Protein AF-A0A1V6SYE5-F1 (afdb_monomer)

Secondary structure (DSSP, 8-state):
-----SS-HHHHHHHHHHHHSSSS--HHHHHHHTT--HHHHHHHHHHHTS-SSS-----S---GGGSSS--

Organism: NCBI:txid303698

Foldseek 3Di:
DPPDPPADVVLLVVLLVQQVVDPHDPLVVSCVVSVHDSVSSCVVNVVVVDPPDDDDPPDDDPPPPPPPPDD

Structure (mmCIF, N/CA/C/O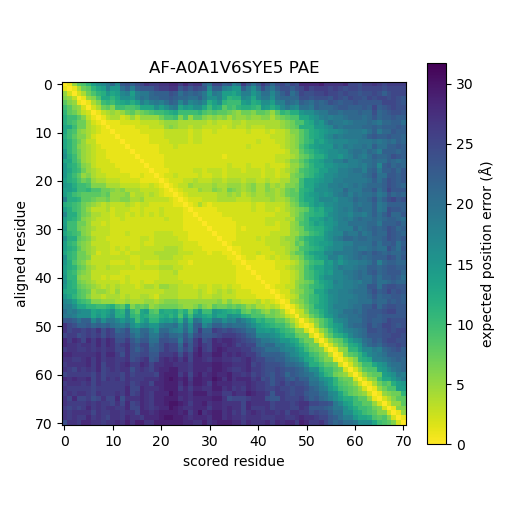 backbone):
data_AF-A0A1V6SYE5-F1
#
_entry.id   AF-A0A1V6SYE5-F1
#
loop_
_atom_site.group_PDB
_atom_site.id
_atom_site.type_symbol
_atom_site.label_atom_id
_atom_site.label_alt_id
_atom_site.label_comp_id
_atom_site.label_asym_id
_atom_site.label_entity_id
_atom_site.label_seq_id
_atom_site.pdbx_PDB_ins_code
_atom_site.Cartn_x
_atom_site.Cartn_y
_atom_site.Cartn_z
_atom_site.occupancy
_atom_site.B_iso_or_equiv
_atom_site.auth_seq_id
_atom_site.auth_comp_id
_atom_site.auth_asym_id
_atom_site.auth_atom_id
_atom_site.pdbx_PDB_model_num
ATOM 1 N N . MET A 1 1 ? -3.492 -6.696 -25.639 1.00 41.78 1 MET A N 1
ATOM 2 C CA . MET A 1 1 ? -3.680 -5.430 -24.897 1.00 41.78 1 MET A CA 1
ATOM 3 C C . MET A 1 1 ? -3.320 -5.674 -23.442 1.00 41.78 1 MET A C 1
ATOM 5 O O . MET A 1 1 ? -3.853 -6.635 -22.892 1.00 41.78 1 MET A O 1
ATOM 9 N N . PRO A 1 2 ? -2.412 -4.903 -22.819 1.00 49.22 2 PRO A N 1
ATOM 10 C CA . PRO A 1 2 ? -2.232 -5.010 -21.380 1.00 49.22 2 PRO A CA 1
ATOM 11 C C . PRO A 1 2 ? -3.506 -4.466 -20.728 1.00 49.22 2 PRO A C 1
ATOM 13 O O . PRO A 1 2 ? -3.929 -3.355 -21.037 1.00 49.22 2 PRO A O 1
ATOM 16 N N . LYS A 1 3 ? -4.156 -5.272 -19.884 1.00 53.56 3 LYS A N 1
ATOM 17 C CA . LYS A 1 3 ? -5.226 -4.784 -19.014 1.00 53.56 3 LYS A CA 1
ATOM 18 C C . LYS A 1 3 ? -4.591 -3.747 -18.097 1.00 53.56 3 LYS A C 1
ATOM 20 O O . LYS A 1 3 ? -3.806 -4.107 -17.221 1.00 53.56 3 LYS A O 1
ATOM 25 N N . THR A 1 4 ? -4.867 -2.473 -18.349 1.00 58.19 4 THR A N 1
ATOM 26 C CA . THR A 1 4 ? -4.624 -1.432 -17.359 1.00 58.19 4 THR A CA 1
ATOM 27 C C . THR A 1 4 ? -5.399 -1.831 -16.108 1.00 58.19 4 THR A C 1
ATOM 29 O O . THR A 1 4 ? -6.579 -2.164 -16.229 1.00 58.19 4 THR A O 1
ATOM 32 N N . PRO A 1 5 ? -4.754 -1.911 -14.936 1.00 59.69 5 PRO A N 1
ATOM 33 C CA . PRO A 1 5 ? -5.502 -2.109 -13.708 1.00 59.69 5 PRO A CA 1
ATOM 34 C C . PRO A 1 5 ? -6.541 -0.988 -13.563 1.00 59.69 5 PRO A C 1
ATOM 36 O O . PRO A 1 5 ? -6.223 0.163 -13.846 1.00 59.69 5 PRO A O 1
ATOM 39 N N . ASP A 1 6 ? -7.753 -1.318 -13.112 1.00 69.62 6 ASP A N 1
ATOM 40 C CA . ASP A 1 6 ? -8.870 -0.372 -12.902 1.00 69.62 6 ASP A CA 1
ATOM 41 C C . ASP A 1 6 ? -8.629 0.643 -11.762 1.00 69.62 6 ASP A C 1
ATOM 43 O O . ASP A 1 6 ? -9.563 1.243 -11.239 1.00 69.62 6 ASP A O 1
ATOM 47 N N . PHE A 1 7 ? -7.384 0.815 -11.325 1.00 71.62 7 PHE A N 1
ATOM 48 C CA . PHE A 1 7 ? -7.013 1.685 -10.219 1.00 71.62 7 PHE A CA 1
ATOM 49 C C . PHE A 1 7 ? -5.815 2.545 -10.601 1.00 71.62 7 PHE A C 1
ATOM 51 O O . PHE A 1 7 ? -4.899 2.098 -11.300 1.00 71.62 7 PHE A O 1
ATOM 58 N N . ASP A 1 8 ? -5.829 3.782 -10.115 1.00 82.56 8 ASP A N 1
ATOM 59 C CA . ASP A 1 8 ? -4.765 4.740 -10.358 1.00 82.56 8 ASP A CA 1
ATOM 60 C C . ASP A 1 8 ? -3.534 4.374 -9.517 1.00 82.56 8 ASP A C 1
ATOM 62 O O . ASP A 1 8 ? -3.597 4.156 -8.304 1.00 82.56 8 ASP A O 1
ATOM 66 N N . GLU A 1 9 ? -2.377 4.300 -10.169 1.00 81.00 9 GLU A N 1
ATOM 67 C CA . GLU A 1 9 ? -1.111 4.065 -9.484 1.00 81.00 9 GLU A CA 1
ATOM 68 C C . GLU A 1 9 ? -0.747 5.247 -8.566 1.00 81.00 9 GLU A C 1
ATOM 70 O O . GLU A 1 9 ? -0.080 5.046 -7.550 1.00 81.00 9 GLU A O 1
ATOM 75 N N . ASN A 1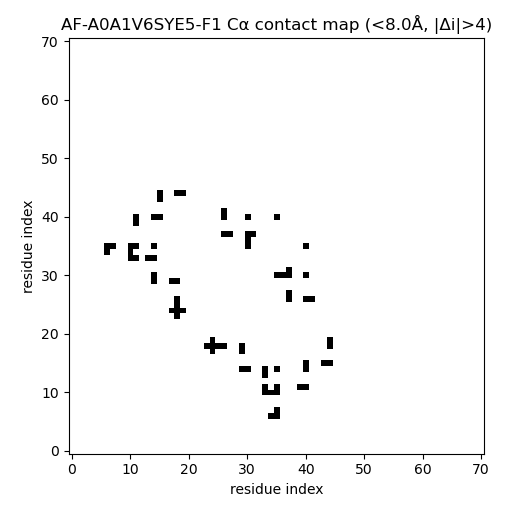 10 ? -1.232 6.459 -8.862 1.00 84.44 10 ASN A N 1
ATOM 76 C CA . ASN A 1 10 ? -1.076 7.621 -7.987 1.00 84.44 10 ASN A CA 1
ATOM 77 C C . ASN A 1 10 ? -1.769 7.416 -6.634 1.00 84.44 10 ASN A C 1
ATOM 79 O O . ASN A 1 10 ? -1.208 7.774 -5.596 1.00 84.44 10 ASN A O 1
ATOM 83 N N . ASP A 1 11 ? -2.946 6.791 -6.624 1.00 86.81 11 ASP A N 1
ATOM 84 C CA . ASP A 1 11 ? -3.677 6.502 -5.389 1.00 86.81 11 ASP A CA 1
ATOM 8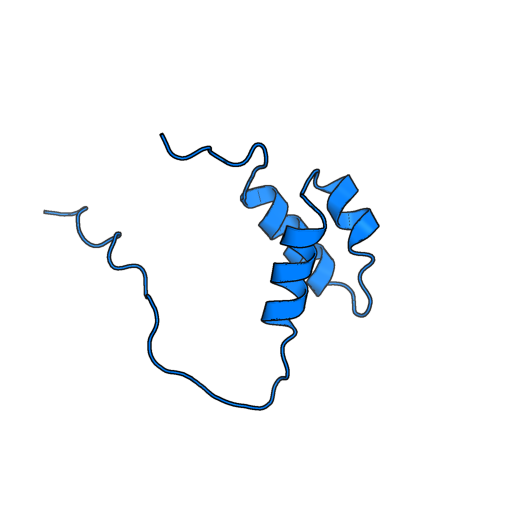5 C C . ASP A 1 11 ? -2.966 5.426 -4.566 1.00 86.81 11 ASP A C 1
ATOM 87 O O . ASP A 1 11 ? -2.897 5.510 -3.339 1.00 86.81 11 ASP A O 1
ATOM 91 N N . VAL A 1 12 ? -2.327 4.462 -5.238 1.00 85.56 12 VAL A N 1
ATOM 92 C CA . VAL A 1 12 ? -1.475 3.465 -4.572 1.00 85.56 12 VAL A CA 1
ATOM 93 C C . VAL A 1 12 ? -0.290 4.140 -3.879 1.00 85.56 12 VAL A C 1
ATOM 95 O O . VAL A 1 12 ? 0.046 3.764 -2.755 1.00 85.56 12 VAL A O 1
ATOM 98 N N . ILE A 1 13 ? 0.343 5.131 -4.517 1.00 86.56 13 ILE A N 1
ATOM 99 C CA . ILE A 1 13 ? 1.471 5.878 -3.938 1.00 86.56 13 ILE A CA 1
ATOM 100 C C . ILE A 1 13 ? 1.014 6.664 -2.706 1.00 86.56 13 ILE A C 1
ATOM 102 O O . ILE A 1 13 ? 1.609 6.504 -1.641 1.00 86.56 13 ILE A O 1
ATOM 106 N N . ARG A 1 14 ? -0.086 7.417 -2.808 1.00 88.75 14 ARG A N 1
ATOM 107 C CA . ARG A 1 14 ? -0.647 8.185 -1.681 1.00 88.75 14 ARG A CA 1
ATOM 108 C C . ARG A 1 14 ? -1.031 7.293 -0.500 1.00 88.75 14 ARG A C 1
ATOM 110 O O . ARG A 1 14 ? -0.703 7.604 0.643 1.00 88.75 14 ARG A O 1
ATOM 117 N N . ALA A 1 15 ? -1.648 6.143 -0.771 1.00 89.88 15 ALA A N 1
ATOM 118 C CA . ALA A 1 15 ? -1.977 5.160 0.257 1.00 89.88 15 ALA A CA 1
ATOM 119 C C . ALA A 1 15 ? -0.723 4.584 0.941 1.00 89.88 15 ALA A C 1
ATOM 121 O O . ALA A 1 15 ? -0.734 4.336 2.149 1.00 89.88 15 ALA A O 1
ATOM 122 N N . CYS A 1 16 ? 0.369 4.376 0.192 1.00 88.31 16 CYS A N 1
ATOM 123 C CA . CYS A 1 16 ? 1.649 3.945 0.759 1.00 88.31 16 CYS A CA 1
ATOM 124 C C . CYS A 1 16 ? 2.271 5.037 1.640 1.00 88.31 16 CYS A C 1
ATOM 126 O O . CYS A 1 16 ? 2.712 4.736 2.745 1.00 88.31 16 CYS A O 1
ATOM 128 N N . GLU A 1 17 ? 2.278 6.294 1.193 1.00 87.94 17 GLU A N 1
ATOM 129 C CA . GLU A 1 17 ? 2.791 7.432 1.970 1.00 87.94 17 GLU A CA 1
ATOM 130 C C . GLU A 1 17 ? 2.039 7.592 3.296 1.00 87.94 17 GLU A C 1
ATOM 132 O O . GLU A 1 17 ? 2.663 7.667 4.357 1.00 87.94 17 GLU A O 1
ATOM 137 N N . ALA A 1 18 ? 0.705 7.527 3.259 1.00 89.31 18 ALA A N 1
ATOM 138 C CA . ALA A 1 18 ? -0.133 7.539 4.455 1.00 89.31 18 ALA A CA 1
ATOM 139 C C . ALA A 1 18 ? 0.165 6.345 5.382 1.00 89.31 18 ALA A C 1
ATOM 141 O O . ALA A 1 18 ? 0.210 6.494 6.604 1.00 89.31 18 ALA A O 1
ATOM 142 N N . ALA A 1 19 ? 0.437 5.163 4.818 1.00 87.94 19 ALA A N 1
ATOM 143 C CA . ALA A 1 19 ? 0.833 3.993 5.597 1.00 87.94 19 ALA A CA 1
ATOM 144 C C . ALA A 1 19 ? 2.230 4.131 6.233 1.00 87.94 19 ALA A C 1
ATOM 146 O O . ALA A 1 19 ? 2.473 3.574 7.305 1.00 87.94 19 ALA A O 1
ATOM 147 N N . TYR A 1 20 ? 3.165 4.845 5.601 1.00 84.25 20 TYR 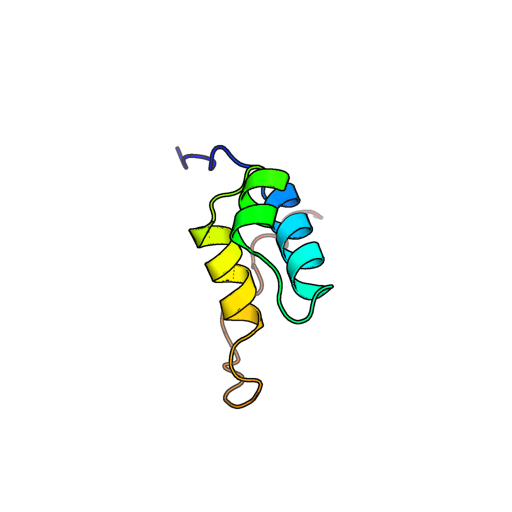A N 1
ATOM 148 C CA . TYR A 1 20 ? 4.498 5.091 6.161 1.00 84.25 20 TYR A CA 1
ATOM 149 C C . TYR A 1 20 ? 4.517 6.193 7.218 1.00 84.25 20 TYR A C 1
ATOM 151 O O . TYR A 1 20 ? 5.359 6.138 8.112 1.00 84.25 20 TYR A O 1
ATOM 159 N N . ALA A 1 21 ? 3.586 7.146 7.156 1.00 87.12 21 ALA A N 1
ATOM 160 C CA . ALA A 1 21 ? 3.453 8.212 8.148 1.00 87.12 21 ALA A CA 1
ATOM 161 C C . ALA A 1 21 ? 3.008 7.708 9.536 1.00 87.12 21 ALA A C 1
ATOM 163 O O . ALA A 1 21 ? 3.162 8.417 10.528 1.00 87.12 21 ALA A O 1
ATOM 164 N N . VAL A 1 22 ? 2.469 6.487 9.618 1.00 83.81 22 VAL A N 1
ATOM 165 C CA . VAL A 1 22 ? 1.945 5.888 10.852 1.00 83.81 22 VAL A CA 1
ATOM 166 C C . VAL A 1 22 ? 2.769 4.654 11.230 1.00 83.81 22 VAL A C 1
ATOM 168 O O . VAL A 1 22 ? 3.076 3.806 10.393 1.00 83.81 22 VAL A O 1
ATOM 171 N N . GLU A 1 23 ? 3.113 4.508 12.512 1.00 79.06 23 GLU A N 1
ATOM 172 C CA . GLU A 1 23 ? 3.914 3.376 13.005 1.00 79.06 23 GLU A CA 1
ATOM 173 C C . G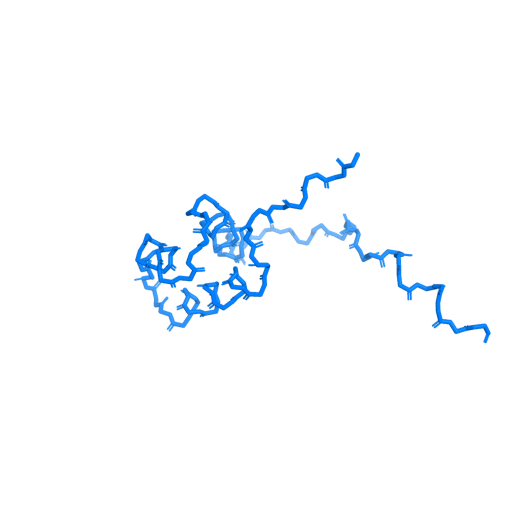LU A 1 23 ? 3.198 2.029 12.772 1.00 79.06 23 GLU A C 1
ATOM 175 O O . GLU A 1 23 ? 3.767 1.103 12.181 1.00 79.06 23 GLU A O 1
ATOM 180 N N . ASN A 1 24 ? 1.902 1.977 13.100 1.00 83.56 24 ASN A N 1
ATOM 181 C CA . ASN A 1 24 ? 1.002 0.844 12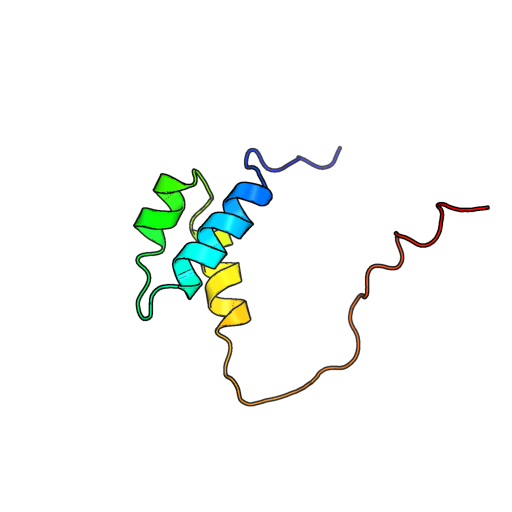.870 1.00 83.56 24 ASN A CA 1
ATOM 182 C C . ASN A 1 24 ? -0.180 1.245 11.966 1.00 83.56 24 ASN A C 1
ATOM 184 O O . ASN A 1 24 ? -1.273 1.529 12.461 1.00 83.56 24 ASN A O 1
ATOM 188 N N . PRO A 1 25 ? 0.015 1.291 10.637 1.00 86.69 25 PRO A N 1
ATOM 189 C CA . PRO A 1 25 ? -1.022 1.723 9.713 1.00 86.69 25 PRO A CA 1
ATOM 190 C C . PRO A 1 25 ? -2.112 0.659 9.564 1.00 86.69 25 PRO A C 1
ATOM 192 O O . PRO A 1 25 ? -1.834 -0.526 9.348 1.00 86.69 25 PRO A O 1
ATOM 195 N N . ASN A 1 26 ? -3.375 1.086 9.587 1.00 92.00 26 ASN A N 1
ATOM 196 C CA . ASN A 1 26 ? -4.489 0.221 9.218 1.00 92.00 26 ASN A CA 1
ATOM 197 C C . ASN A 1 26 ? -4.629 0.167 7.688 1.00 92.00 26 ASN A C 1
ATOM 199 O O . ASN A 1 26 ? -5.389 0.918 7.079 1.00 92.00 26 ASN A O 1
ATOM 203 N N . LEU A 1 27 ? -3.892 -0.754 7.067 1.00 88.81 27 LEU A N 1
ATOM 204 C CA . LEU A 1 27 ? -3.848 -0.915 5.610 1.00 88.81 27 LEU A CA 1
ATOM 205 C C . LEU A 1 27 ? -5.217 -1.202 4.977 1.00 88.81 27 LEU A C 1
ATOM 207 O O . LEU A 1 27 ? -5.418 -0.886 3.811 1.00 88.81 27 LEU A O 1
ATOM 211 N N . LEU A 1 28 ? -6.158 -1.801 5.714 1.00 90.06 28 LEU A N 1
ATOM 212 C CA . LEU A 1 28 ? -7.501 -2.066 5.194 1.00 90.06 28 LEU A CA 1
ATOM 213 C C . LEU A 1 28 ? -8.316 -0.776 5.075 1.00 90.06 28 LEU A C 1
ATOM 215 O O . LEU A 1 28 ? -9.037 -0.599 4.095 1.00 90.06 28 LEU A O 1
ATOM 219 N N . ALA A 1 29 ? -8.191 0.115 6.061 1.00 91.81 29 ALA A N 1
ATOM 220 C CA . ALA A 1 29 ? -8.833 1.422 6.026 1.00 91.81 29 ALA A CA 1
ATOM 221 C C . ALA A 1 29 ? -8.261 2.271 4.883 1.00 91.81 29 ALA A C 1
ATOM 223 O O . ALA A 1 29 ? -9.023 2.752 4.052 1.00 91.81 29 ALA A O 1
ATOM 224 N N . LEU A 1 30 ? -6.930 2.327 4.768 1.00 90.12 30 LEU A N 1
ATOM 225 C CA . LEU A 1 30 ? -6.246 3.054 3.694 1.00 90.12 30 LEU A CA 1
ATOM 226 C C . LEU A 1 30 ? -6.597 2.500 2.305 1.00 90.12 30 LEU A C 1
ATOM 228 O O . LEU A 1 30 ? -6.870 3.256 1.383 1.00 90.12 30 LEU A O 1
ATOM 232 N N . ALA A 1 31 ? -6.667 1.177 2.146 1.00 90.19 31 ALA A N 1
ATOM 233 C CA . ALA A 1 31 ? -7.059 0.572 0.874 1.00 90.19 31 ALA A CA 1
ATOM 234 C C . ALA A 1 31 ? -8.462 1.009 0.418 1.00 90.19 31 ALA A C 1
ATOM 236 O O . ALA A 1 31 ? -8.686 1.247 -0.765 1.00 90.19 31 ALA A O 1
ATOM 237 N N . ARG A 1 32 ? -9.402 1.142 1.360 1.00 90.25 32 ARG A N 1
ATOM 238 C CA . ARG A 1 32 ? -10.764 1.612 1.074 1.00 90.25 32 ARG A CA 1
ATOM 239 C C . ARG A 1 32 ? -10.810 3.109 0.797 1.00 90.25 32 ARG A C 1
ATOM 241 O O . ARG A 1 32 ? -11.512 3.518 -0.116 1.00 90.25 32 ARG A O 1
ATOM 248 N N . GLU A 1 33 ? -10.069 3.896 1.569 1.00 90.94 33 GLU A N 1
ATOM 249 C CA . GLU A 1 33 ? -10.002 5.354 1.433 1.00 90.94 33 GLU A CA 1
ATOM 250 C C . G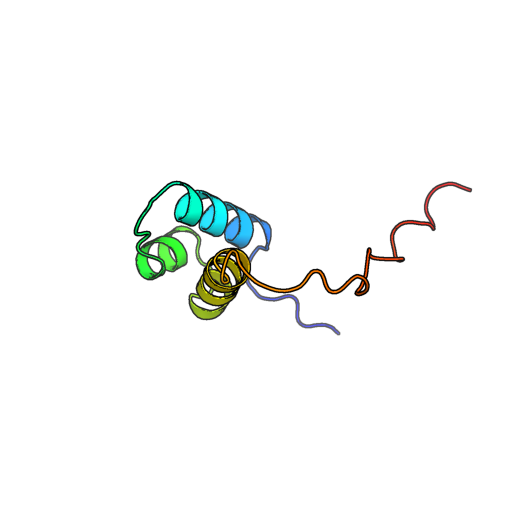LU A 1 33 ? -9.466 5.775 0.063 1.00 90.94 33 GLU A C 1
ATOM 252 O O . GLU A 1 33 ? -10.051 6.628 -0.597 1.00 90.94 33 GLU A O 1
ATOM 257 N N . PHE A 1 34 ? -8.405 5.114 -0.398 1.00 87.50 34 PHE A N 1
ATOM 258 C CA . PHE A 1 34 ? -7.766 5.399 -1.682 1.00 87.50 34 PHE A CA 1
ATOM 259 C C . PHE A 1 34 ? -8.297 4.531 -2.834 1.00 87.50 34 PHE A C 1
ATOM 261 O O . PHE A 1 34 ? -7.740 4.567 -3.922 1.00 87.50 34 PHE A O 1
ATOM 268 N N . ASN A 1 35 ? -9.351 3.734 -2.617 1.00 88.19 35 ASN A N 1
ATOM 269 C CA . ASN A 1 35 ? -9.922 2.820 -3.615 1.00 88.19 35 ASN A CA 1
ATOM 270 C C . ASN A 1 35 ? -8.875 1.919 -4.314 1.00 88.19 35 ASN A C 1
ATOM 272 O O . ASN A 1 35 ? -8.917 1.684 -5.523 1.00 88.19 35 ASN A O 1
ATOM 276 N N . VAL A 1 36 ? -7.916 1.401 -3.544 1.00 88.94 36 VAL A N 1
ATOM 277 C CA . VAL A 1 36 ? -6.829 0.550 -4.045 1.00 88.94 36 VAL A CA 1
ATOM 278 C C . VAL A 1 36 ? -6.935 -0.876 -3.512 1.00 88.94 36 VAL A C 1
ATOM 280 O O . VAL A 1 36 ? -7.334 -1.093 -2.365 1.00 88.94 36 VAL A O 1
ATOM 283 N N . PRO A 1 37 ? -6.527 -1.894 -4.292 1.00 89.19 37 PRO A N 1
ATOM 284 C CA . PRO A 1 37 ? -6.551 -3.270 -3.818 1.00 89.19 37 PRO A CA 1
ATOM 285 C C . PRO A 1 37 ? -5.653 -3.473 -2.595 1.00 89.19 37 PRO A C 1
ATOM 287 O O . PRO A 1 37 ? -4.444 -3.221 -2.639 1.00 89.19 37 PRO A O 1
ATOM 290 N N . TYR A 1 38 ? -6.235 -4.022 -1.527 1.00 88.69 38 TYR A N 1
ATOM 291 C CA . TYR A 1 38 ? -5.540 -4.284 -0.267 1.00 88.69 38 TYR A CA 1
ATOM 292 C C . TYR A 1 38 ? -4.250 -5.093 -0.451 1.00 88.69 38 TYR A C 1
ATOM 294 O O . TYR A 1 38 ? -3.210 -4.716 0.082 1.00 88.69 38 TYR A O 1
ATOM 302 N N . GLU A 1 39 ? -4.284 -6.171 -1.242 1.00 86.56 39 GLU A N 1
ATOM 303 C CA . GLU A 1 39 ? -3.105 -7.015 -1.485 1.00 86.56 39 GLU A CA 1
ATOM 304 C C . GLU A 1 39 ? -1.960 -6.246 -2.158 1.00 86.56 39 GLU A C 1
ATOM 306 O O . GLU A 1 39 ? -0.790 -6.480 -1.853 1.00 86.56 39 GLU A O 1
ATOM 311 N N . ARG A 1 40 ? -2.276 -5.278 -3.028 1.00 84.00 40 ARG A N 1
ATOM 312 C CA . ARG A 1 40 ? -1.267 -4.456 -3.709 1.00 84.00 40 ARG A CA 1
ATOM 313 C C . ARG A 1 40 ? -0.641 -3.450 -2.749 1.00 84.00 40 ARG A C 1
ATOM 315 O O . ARG A 1 40 ? 0.585 -3.358 -2.691 1.00 84.00 40 ARG A O 1
ATOM 322 N N . LEU A 1 41 ? -1.468 -2.765 -1.957 1.00 87.62 41 LEU A N 1
ATOM 323 C CA . LEU A 1 41 ? -1.009 -1.842 -0.917 1.00 87.62 41 LEU A CA 1
ATOM 324 C C . LEU A 1 41 ? -0.157 -2.574 0.130 1.00 87.62 41 LEU A C 1
ATOM 326 O O . LEU A 1 41 ? 0.965 -2.170 0.426 1.00 87.62 41 LEU A O 1
ATOM 330 N N . ARG A 1 42 ? -0.643 -3.712 0.634 1.00 87.06 42 ARG A N 1
ATOM 331 C CA . ARG A 1 42 ? 0.075 -4.569 1.583 1.00 87.06 42 ARG A CA 1
ATOM 332 C C . ARG A 1 42 ? 1.384 -5.086 1.004 1.00 87.06 42 ARG A C 1
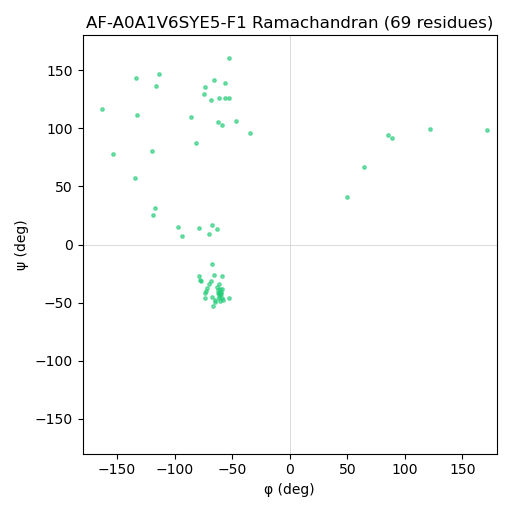ATOM 334 O O . ARG A 1 42 ? 2.387 -5.091 1.714 1.00 87.06 42 ARG A O 1
ATOM 341 N N . GLY A 1 43 ? 1.379 -5.507 -0.258 1.00 86.25 43 GLY A N 1
ATOM 342 C CA . GLY A 1 43 ? 2.571 -5.945 -0.971 1.00 86.25 43 GLY A CA 1
ATOM 343 C C . GLY A 1 43 ? 3.641 -4.859 -1.008 1.00 86.25 43 GLY A C 1
ATOM 344 O O . GLY A 1 43 ? 4.781 -5.140 -0.654 1.00 86.25 43 GLY A O 1
ATOM 345 N N . ARG A 1 44 ? 3.283 -3.617 -1.354 1.00 82.94 44 ARG A N 1
ATOM 346 C CA . ARG A 1 44 ? 4.229 -2.490 -1.369 1.00 82.94 44 ARG A CA 1
ATOM 347 C C . ARG A 1 44 ? 4.722 -2.125 0.027 1.00 82.94 44 ARG A C 1
ATOM 349 O O . ARG A 1 44 ? 5.923 -2.188 0.273 1.00 82.94 44 ARG A O 1
ATOM 356 N N . VAL A 1 45 ? 3.803 -1.889 0.964 1.00 82.56 45 VAL A N 1
ATOM 357 C CA . VAL A 1 45 ? 4.152 -1.476 2.333 1.00 82.56 45 VAL A CA 1
ATOM 358 C C . VAL A 1 45 ? 5.032 -2.509 3.036 1.00 82.56 45 VAL A C 1
ATOM 360 O O . VAL A 1 45 ? 5.987 -2.148 3.718 1.00 82.56 45 VAL A O 1
ATOM 363 N N . ARG A 1 46 ? 4.758 -3.810 2.868 1.00 80.12 46 ARG A N 1
ATOM 364 C CA . ARG A 1 46 ? 5.571 -4.874 3.483 1.00 80.12 46 ARG A CA 1
ATOM 365 C C . ARG A 1 46 ? 6.885 -5.138 2.757 1.00 80.12 46 ARG A C 1
ATOM 367 O O . ARG A 1 46 ? 7.835 -5.555 3.410 1.00 80.12 46 ARG A O 1
ATOM 374 N N . ARG A 1 47 ? 6.944 -4.940 1.437 1.00 69.62 47 ARG A N 1
ATOM 375 C CA . ARG A 1 47 ? 8.173 -5.137 0.656 1.00 69.62 47 ARG A CA 1
ATOM 376 C C . ARG A 1 47 ? 9.190 -4.037 0.944 1.00 69.62 47 ARG A C 1
ATOM 378 O O . ARG A 1 47 ? 10.365 -4.351 1.096 1.00 69.62 47 ARG A O 1
ATOM 385 N N . ASP A 1 48 ? 8.732 -2.802 1.123 1.00 61.81 48 ASP A N 1
ATOM 386 C CA . ASP A 1 48 ? 9.581 -1.684 1.549 1.00 61.81 48 ASP A CA 1
ATOM 387 C C . ASP A 1 48 ? 9.895 -1.730 3.058 1.00 61.81 48 ASP A C 1
ATOM 389 O O . ASP A 1 48 ? 10.997 -1.366 3.464 1.00 61.81 48 ASP A O 1
ATOM 393 N N . ARG A 1 49 ? 8.983 -2.250 3.904 1.00 60.66 49 ARG A N 1
ATOM 394 C CA . ARG A 1 49 ? 9.269 -2.593 5.320 1.00 60.66 49 ARG A CA 1
ATOM 395 C C . ARG A 1 49 ? 10.010 -3.931 5.494 1.00 60.66 49 ARG A C 1
ATOM 397 O O . ARG A 1 49 ? 10.057 -4.452 6.610 1.00 60.66 49 ARG A O 1
ATOM 404 N N . GLY A 1 50 ? 10.582 -4.500 4.429 1.00 56.03 50 GLY A N 1
ATOM 405 C CA . GLY A 1 50 ? 11.434 -5.688 4.519 1.00 56.03 50 GLY A CA 1
ATOM 406 C C . GLY A 1 50 ? 12.564 -5.503 5.548 1.00 56.03 50 GLY A C 1
ATOM 407 O O . GLY A 1 50 ? 12.876 -4.366 5.916 1.00 56.03 50 GLY A O 1
ATOM 408 N N . PRO A 1 51 ? 13.175 -6.595 6.050 1.00 44.72 51 PRO A N 1
ATOM 409 C CA . PRO A 1 51 ? 14.166 -6.494 7.112 1.00 44.72 51 PRO A CA 1
ATOM 410 C C . PRO A 1 51 ? 15.247 -5.490 6.704 1.00 44.72 51 PRO A C 1
ATOM 412 O O . PRO A 1 51 ? 15.870 -5.641 5.655 1.00 44.72 51 PRO A O 1
ATOM 415 N N . ARG A 1 52 ? 15.511 -4.481 7.549 1.00 53.91 52 ARG A N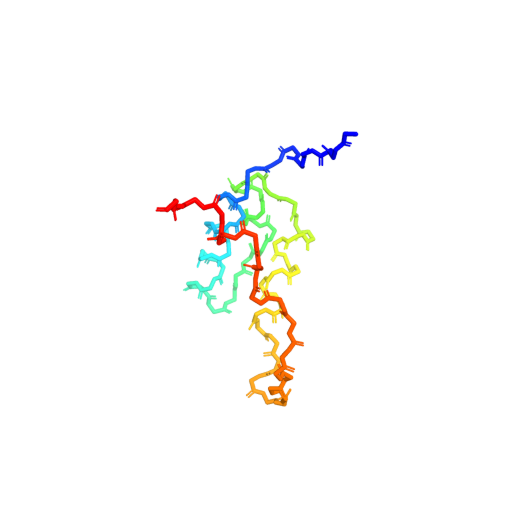 1
ATOM 416 C CA . ARG A 1 52 ? 16.620 -3.513 7.377 1.00 53.91 52 ARG A CA 1
ATOM 417 C C . ARG A 1 52 ? 18.008 -4.180 7.439 1.00 53.91 52 ARG A C 1
ATOM 419 O O . ARG A 1 52 ? 19.024 -3.503 7.553 1.00 53.91 52 ARG A O 1
ATOM 426 N N . THR A 1 53 ? 18.066 -5.504 7.361 1.00 49.47 53 THR A N 1
ATOM 427 C CA . THR A 1 53 ? 19.254 -6.337 7.414 1.00 49.47 53 THR A CA 1
ATOM 428 C C . THR A 1 53 ? 19.198 -7.361 6.279 1.00 49.47 53 THR A C 1
ATOM 430 O O . THR A 1 53 ? 18.407 -8.297 6.287 1.00 49.47 53 THR A O 1
ATOM 433 N N . GLY A 1 54 ? 20.091 -7.199 5.300 1.00 49.59 54 GLY A N 1
ATOM 434 C CA . GLY A 1 54 ? 20.494 -8.300 4.427 1.00 49.59 54 GLY A CA 1
ATOM 435 C C . GLY A 1 54 ? 20.260 -8.098 2.933 1.00 49.59 54 GLY A C 1
ATOM 436 O O . GLY A 1 54 ? 19.216 -8.452 2.404 1.00 49.59 54 GLY A O 1
ATOM 437 N N . ARG A 1 55 ? 21.356 -7.712 2.266 1.00 42.69 55 ARG A N 1
ATOM 438 C CA . ARG A 1 55 ? 21.671 -7.868 0.833 1.00 42.69 55 ARG A CA 1
ATOM 439 C C . ARG A 1 55 ? 21.126 -6.787 -0.105 1.00 42.69 55 ARG A C 1
ATOM 441 O O . ARG A 1 55 ? 20.078 -6.919 -0.723 1.00 42.69 55 ARG A O 1
ATOM 448 N N . LYS A 1 56 ? 21.994 -5.795 -0.356 1.00 43.59 56 LYS A N 1
ATOM 449 C CA . LYS A 1 56 ? 22.181 -5.259 -1.712 1.00 43.59 56 LYS A CA 1
ATOM 450 C C . LYS A 1 56 ? 22.321 -6.448 -2.670 1.00 43.59 56 LYS A C 1
ATOM 452 O O . LYS A 1 56 ? 23.367 -7.090 -2.688 1.00 43.59 56 LYS A O 1
ATOM 457 N N . ALA A 1 57 ? 21.296 -6.728 -3.461 1.00 47.16 57 ALA A N 1
ATOM 458 C CA . ALA A 1 57 ? 21.530 -7.257 -4.791 1.00 47.16 57 ALA A CA 1
ATOM 459 C C . ALA A 1 57 ? 21.736 -6.029 -5.693 1.00 47.16 57 ALA A C 1
ATOM 461 O O . ALA A 1 57 ? 20.788 -5.262 -5.880 1.00 47.16 57 ALA A O 1
ATOM 462 N N . PRO A 1 58 ? 22.954 -5.755 -6.196 1.00 46.91 58 PRO A N 1
ATOM 463 C CA . PRO A 1 58 ? 23.059 -4.916 -7.374 1.00 46.91 58 PRO A CA 1
ATOM 464 C C . PRO A 1 58 ? 22.419 -5.714 -8.513 1.00 46.91 58 PRO A C 1
ATOM 466 O O . PRO A 1 58 ? 22.604 -6.927 -8.587 1.00 46.91 58 PRO A O 1
ATOM 469 N N . ASN A 1 59 ? 21.699 -5.036 -9.398 1.00 47.88 59 ASN A N 1
ATOM 470 C CA . ASN A 1 59 ? 21.027 -5.594 -10.576 1.00 47.88 59 ASN A CA 1
ATOM 471 C C . ASN A 1 59 ? 19.603 -6.091 -10.304 1.00 47.88 59 ASN A C 1
ATOM 473 O O . ASN A 1 59 ? 19.371 -7.262 -10.037 1.00 47.88 59 ASN A O 1
ATOM 477 N N . MET A 1 60 ? 18.629 -5.205 -10.502 1.00 43.47 60 MET A N 1
ATOM 478 C CA . MET A 1 60 ? 17.627 -5.434 -11.545 1.00 43.47 60 MET A CA 1
ATOM 479 C C . MET A 1 60 ? 16.898 -4.125 -11.856 1.00 43.47 60 MET A C 1
ATOM 481 O O . MET A 1 60 ? 16.204 -3.561 -11.018 1.00 43.47 60 MET A O 1
ATOM 485 N N . ALA A 1 61 ? 17.077 -3.687 -13.102 1.00 46.16 61 ALA A N 1
ATOM 486 C CA . ALA A 1 61 ? 16.196 -2.782 -13.826 1.00 46.16 61 ALA A CA 1
ATOM 487 C C . ALA A 1 61 ? 16.050 -1.355 -13.267 1.00 46.16 61 ALA A C 1
ATOM 489 O O . ALA A 1 61 ? 14.952 -0.894 -12.961 1.00 46.16 61 ALA A O 1
ATOM 490 N N . LEU A 1 62 ? 17.146 -0.584 -13.314 1.00 47.84 62 LEU A N 1
ATOM 491 C CA . LEU A 1 62 ? 16.997 0.783 -13.813 1.00 47.84 62 LEU A CA 1
ATOM 492 C C . LEU A 1 62 ? 16.449 0.668 -15.236 1.00 47.84 62 LEU A C 1
ATOM 494 O O . LEU A 1 62 ? 17.134 0.252 -16.166 1.00 47.84 62 LEU A O 1
ATOM 498 N N . ASN A 1 63 ? 15.156 0.940 -15.306 1.00 42.12 63 ASN A N 1
ATOM 499 C CA . ASN A 1 63 ? 14.289 1.075 -16.455 1.00 42.12 63 ASN A CA 1
ATOM 500 C C . ASN A 1 63 ? 15.029 1.691 -17.663 1.00 42.12 63 ASN A C 1
ATOM 502 O O . ASN A 1 63 ? 15.155 2.906 -17.786 1.00 42.12 63 ASN A O 1
ATOM 506 N N . THR A 1 64 ? 15.529 0.846 -18.566 1.00 41.84 64 THR A N 1
ATOM 507 C CA . THR A 1 64 ? 16.210 1.230 -19.815 1.00 41.84 64 THR A CA 1
ATOM 508 C C . THR A 1 64 ? 15.266 1.835 -20.865 1.00 41.84 64 THR A C 1
ATOM 510 O O . THR A 1 64 ? 15.687 2.092 -21.987 1.00 41.84 64 THR A O 1
ATOM 513 N N . TYR A 1 65 ? 14.009 2.129 -20.515 1.00 45.22 65 TYR A N 1
ATOM 514 C CA . TYR A 1 65 ? 12.990 2.658 -21.428 1.00 45.22 65 TYR A CA 1
ATOM 515 C C . TYR A 1 65 ? 12.807 4.187 -21.406 1.00 45.22 65 TYR A C 1
ATOM 517 O O . TYR A 1 65 ? 11.835 4.689 -21.960 1.00 45.22 65 TYR A O 1
ATOM 525 N N . GLN A 1 66 ? 13.735 4.954 -20.824 1.00 44.97 66 GLN A N 1
ATOM 526 C CA . GLN A 1 66 ? 13.702 6.429 -20.865 1.00 44.97 66 GLN A CA 1
ATOM 527 C C . GLN A 1 66 ? 14.918 7.066 -21.558 1.00 44.97 66 GLN A C 1
ATOM 529 O O . GLN A 1 66 ? 15.258 8.212 -21.285 1.00 44.97 66 GLN A O 1
ATOM 534 N N . LYS A 1 67 ? 15.584 6.351 -22.476 1.00 37.56 67 LYS A N 1
ATOM 535 C CA . LYS A 1 67 ? 16.717 6.899 -23.249 1.00 37.56 67 LYS A CA 1
ATOM 536 C C . LYS A 1 67 ? 16.474 6.974 -24.759 1.00 37.56 67 LYS A C 1
ATOM 538 O O . LYS A 1 67 ? 17.409 6.873 -25.541 1.00 37.56 67 LYS A O 1
ATOM 543 N N . THR A 1 68 ? 15.223 7.177 -25.164 1.00 48.09 68 THR A N 1
ATOM 544 C CA . THR A 1 68 ? 14.853 7.532 -26.545 1.00 48.09 68 THR A CA 1
ATOM 545 C C . THR A 1 68 ? 13.837 8.669 -26.541 1.00 48.09 68 THR A C 1
ATOM 547 O O . THR A 1 68 ? 12.722 8.532 -27.031 1.00 48.09 68 THR A O 1
ATOM 550 N N . ALA A 1 69 ? 14.203 9.789 -25.930 1.00 50.56 69 ALA A N 1
ATOM 551 C CA . ALA A 1 69 ? 13.561 11.073 -26.173 1.00 50.56 69 ALA A CA 1
ATOM 552 C C . ALA A 1 69 ? 14.582 12.167 -25.875 1.00 50.56 69 ALA A C 1
ATOM 554 O O . ALA A 1 69 ? 14.604 12.713 -24.779 1.00 50.56 69 ALA A O 1
ATOM 555 N N . LEU A 1 70 ? 15.495 12.361 -26.822 1.00 46.62 70 LEU A N 1
ATOM 556 C CA . LEU A 1 70 ? 16.100 13.626 -27.243 1.00 46.62 70 LEU A CA 1
ATOM 557 C C . LEU A 1 70 ? 17.231 13.227 -28.196 1.00 46.62 70 LEU A C 1
ATOM 559 O O . LEU A 1 70 ? 18.265 12.716 -27.768 1.00 46.62 70 LEU A O 1
ATOM 563 N N . LEU A 1 71 ? 16.892 13.325 -29.484 1.00 37.69 71 LEU A N 1
ATOM 564 C CA . LEU A 1 71 ? 17.771 13.228 -30.649 1.00 37.69 71 LEU A CA 1
ATOM 565 C C . LEU A 1 71 ? 19.082 13.995 -30.453 1.00 37.69 71 LEU A C 1
ATOM 567 O O . LEU A 1 71 ? 19.016 15.109 -29.885 1.00 37.69 71 LEU A O 1
#

Solvent-accessible surface area (backbone atoms only — not comparable to full-atom values): 4719 Å² total; per-residue (Å²): 130,84,81,72,69,101,50,61,66,67,37,47,50,52,38,43,52,59,40,66,77,34,97,82,50,62,57,68,59,41,19,62,76,44,64,38,62,48,70,59,52,50,50,50,54,50,60,75,63,41,73,98,67,85,75,88,70,84,85,81,74,85,71,81,85,77,81,86,84,78,134

Mean predicted aligned error: 13.25 Å

Radius of gyration: 15.6 Å; Cα contacts (8 Å, |Δi|>4): 39; chains: 1; bounding box: 34×22×44 Å

pLDDT: mean 70.38, std 19.27, range [37.56, 92.0]

Nearest PDB structures (foldseek):
  4hob-assembly2_C  TM=5.505E-01  e=3.404E-01  Cyprinid herpesvirus 3
  2dmt-assembly1_A  TM=5.041E-01  e=8.490E-01  Homo sapiens
  6exn-assembly1_O  TM=5.055E-01  e=1.983E+00  Saccharomyces cerevisiae S288C
  5duk-assembly1_B  TM=4.495E-01  e=1.983E+00  Thermoplasmatales archaeon SCGC AB-539-N05
  5iy7-assembly1_M  TM=6.136E-01  e=7.318E+00  Homo sapiens

Sequence (71 aa):
MPKTPDFDENDVIRACEAAYAVENPNLLALAREFNVPYERLRGRVRRDRGPRTGRKAPNMALNTYQKTALL